Protein AF-A0A841YVB5-F1 (afdb_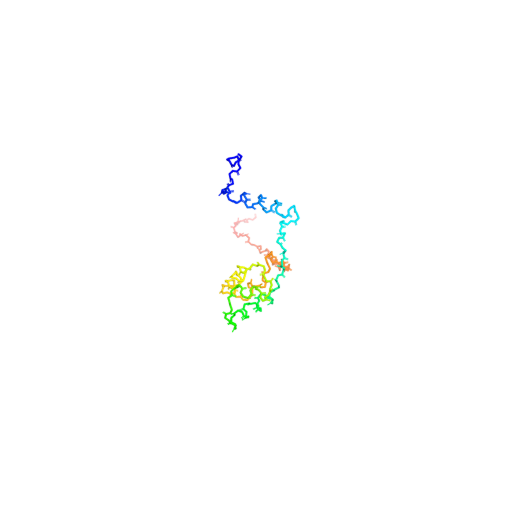monomer)

Structure (mmCIF, N/CA/C/O backbone):
data_AF-A0A841YVB5-F1
#
_entry.id   AF-A0A841YVB5-F1
#
loop_
_atom_site.group_PDB
_atom_site.id
_atom_site.type_symbol
_atom_site.label_atom_id
_atom_site.label_alt_id
_atom_site.label_comp_id
_atom_site.label_asym_id
_atom_site.label_entity_id
_atom_site.label_seq_id
_atom_site.pdbx_PDB_ins_code
_atom_site.Cartn_x
_atom_site.Cartn_y
_atom_site.Cartn_z
_atom_site.occupancy
_atom_site.B_iso_or_equiv
_atom_site.auth_seq_id
_atom_site.auth_comp_id
_atom_site.auth_asym_id
_atom_site.auth_atom_id
_atom_site.pdbx_PDB_model_num
ATOM 1 N N . MET A 1 1 ? 7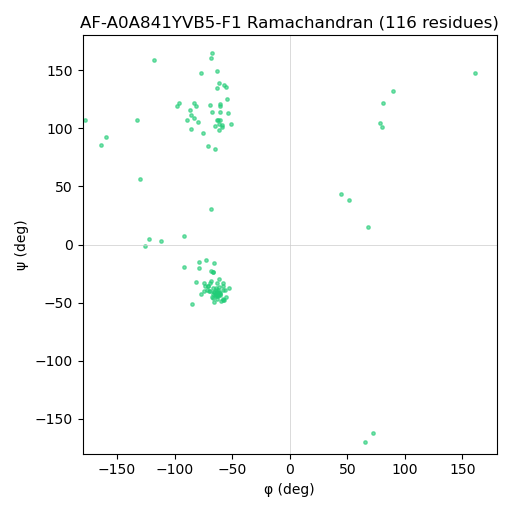.239 17.791 30.317 1.00 51.06 1 MET A N 1
ATOM 2 C CA . MET A 1 1 ? 7.956 16.753 29.534 1.00 51.06 1 MET A CA 1
ATOM 3 C C 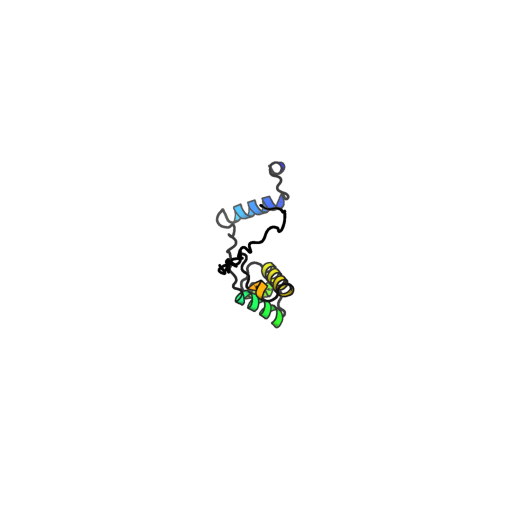. MET A 1 1 ? 7.972 16.993 28.015 1.00 51.06 1 MET A C 1
ATOM 5 O O . MET A 1 1 ? 8.938 16.588 27.386 1.00 51.06 1 MET A O 1
ATOM 9 N N . ALA A 1 2 ? 6.991 17.679 27.409 1.00 49.03 2 ALA A N 1
ATOM 10 C CA . ALA A 1 2 ? 6.902 17.830 25.945 1.00 49.03 2 ALA A CA 1
ATOM 11 C C . ALA A 1 2 ? 7.984 18.723 25.281 1.00 49.03 2 ALA A C 1
ATOM 13 O O . ALA A 1 2 ? 8.435 18.403 24.186 1.00 49.03 2 ALA A O 1
ATOM 14 N N . ASN A 1 3 ? 8.477 19.775 25.949 1.00 55.69 3 ASN A N 1
ATOM 15 C CA . ASN A 1 3 ? 9.494 20.680 25.374 1.00 55.69 3 ASN A CA 1
ATOM 16 C C . ASN A 1 3 ? 10.905 20.076 25.274 1.00 55.69 3 ASN A C 1
ATOM 18 O O . ASN A 1 3 ? 11.756 20.629 24.589 1.00 55.69 3 ASN A O 1
ATOM 22 N N . LYS A 1 4 ? 11.167 18.941 25.934 1.00 63.88 4 LYS A N 1
ATOM 23 C CA . LYS A 1 4 ? 12.497 18.315 25.948 1.00 63.88 4 LYS A CA 1
ATOM 24 C C . LYS A 1 4 ? 12.804 17.524 24.667 1.00 63.88 4 LYS A C 1
ATOM 26 O O . LYS A 1 4 ? 13.968 17.286 24.379 1.00 63.88 4 LYS A O 1
ATOM 31 N N . TYR A 1 5 ? 11.779 17.126 23.905 1.00 65.12 5 TYR A N 1
ATOM 32 C CA . TYR A 1 5 ? 11.920 16.156 22.808 1.00 65.12 5 TYR A CA 1
ATOM 33 C C . TYR A 1 5 ? 11.475 16.661 21.427 1.00 65.12 5 TYR A C 1
ATOM 35 O O . TYR A 1 5 ? 11.477 15.873 20.489 1.00 65.12 5 TYR A O 1
ATOM 43 N N . ASN A 1 6 ? 11.099 17.940 21.283 1.00 62.84 6 ASN A N 1
ATOM 44 C CA . ASN A 1 6 ? 10.670 18.542 20.005 1.00 62.84 6 ASN A CA 1
ATOM 45 C C . ASN A 1 6 ? 9.687 17.648 19.207 1.00 62.84 6 ASN A C 1
ATOM 47 O O . ASN A 1 6 ? 9.822 17.431 18.004 1.00 62.84 6 ASN A O 1
ATOM 51 N N . ILE A 1 7 ? 8.708 17.061 19.904 1.00 63.31 7 ILE A N 1
ATOM 52 C CA . ILE A 1 7 ? 7.671 16.233 19.281 1.00 63.31 7 ILE A CA 1
ATOM 53 C C . ILE A 1 7 ? 6.526 17.171 18.900 1.00 63.31 7 ILE A C 1
ATOM 55 O O . ILE A 1 7 ? 5.803 17.657 19.770 1.00 63.31 7 ILE A O 1
ATOM 59 N N . GLY A 1 8 ? 6.376 17.430 17.599 1.00 61.66 8 GLY A N 1
ATOM 60 C CA . GLY A 1 8 ? 5.484 18.440 17.008 1.00 61.66 8 GLY A CA 1
ATOM 61 C C . GLY A 1 8 ? 3.974 18.195 17.130 1.00 61.66 8 GLY A C 1
ATOM 62 O O . GLY A 1 8 ? 3.214 18.604 16.259 1.00 61.66 8 GLY A O 1
ATOM 63 N N . GLY A 1 9 ? 3.500 17.530 18.182 1.00 72.44 9 GLY A N 1
ATOM 64 C CA . GLY A 1 9 ? 2.068 17.383 18.406 1.00 72.44 9 GLY A CA 1
ATOM 65 C C . GLY A 1 9 ? 1.738 16.637 19.686 1.00 72.44 9 GLY A C 1
ATOM 66 O O . GLY A 1 9 ? 1.829 15.412 19.742 1.00 72.44 9 GLY A O 1
ATOM 67 N N . GLN A 1 10 ? 1.253 17.365 20.691 1.00 73.62 10 GLN A N 1
ATOM 68 C CA . GLN A 1 10 ? 0.749 16.791 21.945 1.00 73.62 10 GLN A CA 1
ATOM 69 C C . GLN A 1 10 ? -0.310 15.696 21.699 1.00 73.62 10 GLN A C 1
ATOM 71 O O . GLN A 1 10 ? -0.294 14.656 22.353 1.00 73.62 10 GLN A O 1
ATOM 76 N N . ARG A 1 11 ? -1.165 15.882 20.680 1.00 77.62 11 ARG A N 1
ATOM 77 C CA . ARG A 1 11 ? -2.170 14.893 20.249 1.00 77.62 11 ARG A CA 1
ATOM 78 C C . ARG A 1 11 ? -1.567 13.590 19.729 1.00 77.62 11 ARG A C 1
ATOM 80 O O . ARG A 1 11 ? -2.178 12.539 19.886 1.00 77.62 11 ARG A O 1
ATOM 87 N N . GLN A 1 12 ? -0.401 13.644 19.088 1.00 75.31 12 GLN A N 1
ATOM 88 C CA . GLN A 1 12 ? 0.257 12.446 18.565 1.00 75.31 12 GLN A CA 1
ATOM 89 C C . GLN A 1 12 ? 0.775 11.576 19.711 1.00 75.31 12 GLN A C 1
ATOM 91 O O . GLN A 1 12 ? 0.623 10.358 19.676 1.00 75.31 12 GLN A O 1
ATOM 96 N N . VAL A 1 13 ? 1.324 12.222 20.742 1.00 79.62 13 VAL A N 1
ATOM 97 C CA . VAL A 1 13 ? 1.791 11.554 21.960 1.00 79.62 13 VAL A CA 1
ATOM 98 C C . VAL A 1 13 ? 0.617 10.952 22.726 1.00 79.62 13 VAL A C 1
ATOM 100 O O . VAL A 1 13 ? 0.685 9.785 23.091 1.00 79.62 13 VAL A O 1
ATOM 103 N N . GLN A 1 14 ? -0.481 11.696 22.903 1.00 82.06 14 GLN A N 1
ATOM 104 C CA . GLN A 1 14 ? -1.694 11.171 23.545 1.00 82.06 14 GLN A CA 1
ATOM 105 C C . GLN A 1 14 ? -2.238 9.942 22.814 1.00 82.06 14 GLN A C 1
ATOM 107 O O . GLN A 1 14 ? -2.415 8.906 23.439 1.00 82.06 14 GLN A O 1
ATOM 112 N N . LYS A 1 15 ? -2.361 9.989 21.479 1.00 81.06 15 LYS A N 1
ATOM 113 C CA . LYS A 1 15 ? -2.783 8.820 20.690 1.00 81.06 15 LYS A CA 1
ATOM 114 C C . LYS A 1 15 ? -1.901 7.591 20.914 1.00 81.06 15 LYS A C 1
ATOM 116 O O . LYS A 1 15 ? -2.423 6.483 20.943 1.00 81.06 15 LYS A O 1
ATOM 121 N N . TRP A 1 16 ? -0.584 7.760 21.040 1.00 80.25 16 TRP A N 1
ATOM 122 C CA . TRP A 1 16 ? 0.318 6.639 21.325 1.00 80.25 16 TRP A CA 1
ATOM 123 C C . TRP A 1 16 ? 0.136 6.089 22.738 1.00 80.25 16 TRP A C 1
ATOM 125 O O . TRP A 1 16 ? 0.158 4.874 22.909 1.00 80.25 16 TRP A O 1
ATOM 135 N N . VAL A 1 17 ? -0.070 6.963 23.726 1.00 83.19 17 VAL A N 1
ATOM 136 C CA . VAL A 1 17 ? -0.355 6.563 25.111 1.00 83.19 17 VAL A CA 1
ATOM 137 C C . VAL A 1 17 ? -1.677 5.801 25.187 1.00 83.19 17 VAL A C 1
ATOM 139 O O . VAL A 1 17 ? -1.709 4.707 25.741 1.00 83.19 17 VAL A O 1
ATOM 142 N N . ASP A 1 18 ? -2.733 6.314 24.559 1.00 82.88 18 ASP A N 1
ATOM 143 C CA . ASP A 1 18 ? -4.057 5.683 24.551 1.00 82.88 18 ASP A CA 1
ATOM 144 C C . ASP A 1 18 ? -4.023 4.316 23.857 1.00 82.88 18 ASP A C 1
ATOM 146 O O . ASP A 1 18 ? -4.576 3.339 24.357 1.00 82.88 18 ASP A O 1
ATOM 150 N N . GLN A 1 19 ? -3.318 4.214 22.725 1.00 75.75 19 GLN A N 1
ATOM 151 C CA . GLN A 1 19 ? -3.118 2.942 22.023 1.00 75.75 19 GLN A CA 1
ATOM 152 C C . GLN A 1 19 ? -2.341 1.932 22.869 1.00 75.75 19 GLN A C 1
ATOM 154 O O . GLN A 1 19 ? -2.682 0.751 22.885 1.00 75.75 19 GLN A O 1
ATOM 159 N N . TYR A 1 20 ? -1.312 2.389 23.581 1.00 80.81 20 TYR A N 1
ATOM 160 C CA . TYR A 1 20 ? -0.519 1.533 24.453 1.00 80.81 20 TYR A CA 1
ATOM 161 C C . TYR A 1 20 ? -1.334 1.022 25.647 1.00 80.81 20 TYR A C 1
ATOM 163 O O . TYR A 1 20 ? -1.273 -0.162 25.965 1.00 80.81 20 TYR A O 1
ATOM 171 N N . LEU A 1 21 ? -2.138 1.886 26.273 1.00 82.25 21 LEU A N 1
ATOM 172 C CA . LEU A 1 21 ? -3.021 1.506 27.377 1.00 82.25 21 LEU A CA 1
ATOM 173 C C . LEU A 1 21 ? -4.123 0.536 26.931 1.00 82.25 21 LEU A C 1
ATOM 175 O O . LEU A 1 21 ? -4.417 -0.419 27.641 1.00 82.25 21 LEU A O 1
ATOM 179 N N . ALA A 1 22 ? -4.715 0.757 25.755 1.00 78.19 22 ALA A N 1
ATOM 180 C CA . ALA A 1 22 ? -5.825 -0.055 25.262 1.00 78.19 22 ALA A CA 1
ATOM 181 C C . ALA A 1 22 ? -5.400 -1.443 24.755 1.00 78.19 22 ALA A C 1
ATOM 183 O O . ALA A 1 22 ? -6.175 -2.393 24.851 1.00 78.19 22 ALA A O 1
ATOM 184 N N . PHE A 1 23 ? -4.200 -1.572 24.180 1.00 73.56 23 PHE A N 1
ATOM 185 C CA . PHE A 1 23 ? -3.798 -2.792 23.470 1.00 73.56 23 PHE A CA 1
ATOM 186 C C . PHE A 1 23 ? -2.487 -3.425 23.956 1.00 73.56 23 PHE A C 1
ATOM 188 O O . PHE A 1 23 ? -2.091 -4.469 23.432 1.00 73.56 23 PHE A O 1
ATOM 195 N N . GLY A 1 24 ? -1.817 -2.820 24.941 1.00 73.69 24 GLY A N 1
ATOM 196 C CA . GLY A 1 24 ? -0.528 -3.275 25.457 1.00 73.69 24 GLY A CA 1
ATOM 197 C C . GLY A 1 24 ? 0.611 -3.188 24.432 1.00 73.69 24 GLY A C 1
ATOM 198 O O . GLY A 1 24 ? 0.478 -2.635 23.338 1.00 73.69 24 GLY A O 1
ATOM 199 N N . GLN A 1 25 ? 1.762 -3.776 24.771 1.00 64.44 25 GLN A N 1
ATOM 200 C CA . GLN A 1 25 ? 2.945 -3.819 23.896 1.00 64.44 25 GLN A CA 1
ATOM 201 C C . GLN A 1 25 ? 2.718 -4.658 22.619 1.00 64.44 25 GLN A C 1
ATOM 203 O O . GLN A 1 25 ? 3.467 -4.542 21.647 1.00 64.44 25 GLN A O 1
ATOM 208 N N . GLU A 1 26 ? 1.673 -5.487 22.600 1.00 59.16 26 GLU A N 1
ATOM 209 C CA . GLU A 1 26 ? 1.437 -6.494 21.564 1.00 59.16 26 GLU A CA 1
ATOM 210 C C . GLU A 1 26 ? 0.850 -5.946 20.256 1.00 59.16 26 GLU A C 1
ATOM 212 O O . GLU A 1 26 ? 0.903 -6.631 19.232 1.00 59.16 26 GLU A O 1
ATOM 217 N N . LYS A 1 27 ? 0.320 -4.713 20.230 1.00 53.81 27 LYS A N 1
ATOM 218 C CA . LYS A 1 27 ? -0.363 -4.183 19.034 1.00 53.81 27 LYS A CA 1
ATOM 219 C C . LYS A 1 27 ? 0.098 -2.798 18.601 1.00 53.81 27 LYS A C 1
ATOM 221 O O . LYS A 1 27 ? -0.708 -1.917 18.325 1.00 53.81 27 LYS A O 1
ATOM 226 N N . PHE A 1 28 ? 1.394 -2.654 18.353 1.00 59.09 28 PHE A N 1
ATOM 227 C CA . PHE A 1 28 ? 1.773 -1.885 17.168 1.00 59.09 28 PHE A CA 1
ATOM 228 C C . PHE A 1 28 ? 1.697 -2.848 15.987 1.00 59.09 28 PHE A C 1
ATOM 230 O O . PHE A 1 28 ? 2.531 -3.756 15.922 1.00 59.09 28 PHE A O 1
ATOM 237 N N . PRO A 1 29 ? 0.716 -2.726 15.070 1.00 56.94 29 PRO A N 1
ATOM 238 C CA . PRO A 1 29 ? 0.685 -3.578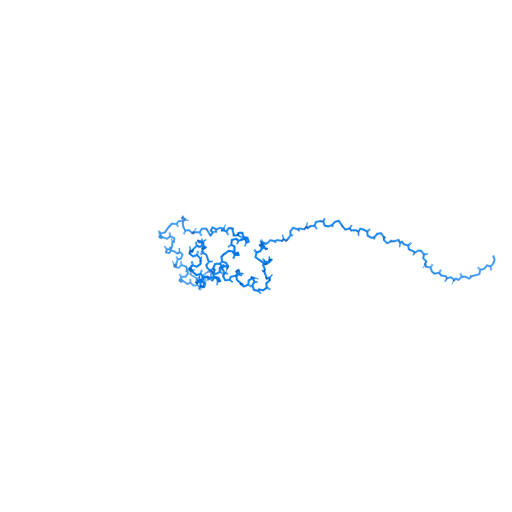 13.896 1.00 56.94 29 PRO A CA 1
ATOM 239 C C . PRO A 1 29 ? 1.991 -3.347 13.141 1.00 56.94 29 PRO A C 1
ATOM 241 O O . PRO A 1 29 ? 2.181 -2.322 12.483 1.00 56.94 29 PRO A O 1
ATOM 244 N N . LYS A 1 30 ? 2.930 -4.295 13.264 1.00 62.59 30 LYS A N 1
ATOM 245 C CA . LYS A 1 30 ? 4.105 -4.352 12.401 1.00 62.59 30 LYS A CA 1
ATOM 246 C C . LYS A 1 30 ? 3.522 -4.346 11.001 1.00 62.59 30 LYS A C 1
ATOM 248 O O . LYS A 1 30 ? 2.788 -5.275 10.666 1.00 62.59 30 LYS A O 1
ATOM 253 N N . LYS A 1 31 ? 3.760 -3.278 10.230 1.00 62.41 31 LYS A N 1
ATOM 254 C CA . LYS A 1 31 ? 3.275 -3.180 8.849 1.00 62.41 31 LYS A CA 1
ATOM 255 C C . LYS A 1 31 ? 3.707 -4.465 8.153 1.00 62.41 31 LYS A C 1
ATOM 257 O O . LYS A 1 31 ? 4.900 -4.644 7.896 1.00 62.41 31 LYS A O 1
ATOM 262 N N . LYS A 1 32 ? 2.769 -5.395 7.938 1.00 64.12 32 LYS A N 1
ATOM 263 C CA . LYS A 1 32 ? 3.070 -6.646 7.251 1.00 64.12 32 LYS A CA 1
ATOM 264 C C . LYS A 1 32 ? 3.543 -6.219 5.873 1.00 64.12 32 LYS A C 1
ATOM 266 O O . LYS A 1 32 ? 2.839 -5.494 5.172 1.00 64.12 32 LYS A O 1
ATOM 271 N N . LYS A 1 33 ? 4.782 -6.569 5.528 1.00 62.62 33 LYS A N 1
ATOM 272 C CA . LYS A 1 33 ? 5.329 -6.283 4.205 1.00 62.62 33 LYS A CA 1
ATOM 273 C C . LYS A 1 33 ? 4.605 -7.202 3.225 1.00 62.62 33 LYS A C 1
ATOM 275 O O . LYS A 1 33 ? 5.073 -8.299 2.952 1.00 62.62 33 LYS A O 1
ATOM 280 N N . CYS A 1 34 ? 3.437 -6.779 2.753 1.00 71.31 34 CYS A N 1
ATOM 281 C CA . CYS A 1 34 ? 2.750 -7.454 1.666 1.00 71.31 34 CYS A CA 1
ATOM 282 C C . CYS A 1 34 ? 3.599 -7.261 0.406 1.00 71.31 34 CYS A C 1
ATOM 284 O O . CYS A 1 34 ? 3.821 -6.133 -0.044 1.00 71.31 34 CYS A O 1
ATOM 286 N N . ILE A 1 35 ? 4.143 -8.360 -0.111 1.00 77.56 35 ILE A N 1
ATOM 287 C CA . ILE A 1 35 ? 4.893 -8.362 -1.362 1.00 77.56 35 ILE A CA 1
ATOM 288 C C . ILE A 1 35 ? 3.871 -8.527 -2.480 1.00 77.56 35 ILE A C 1
ATOM 290 O O . ILE A 1 35 ? 3.257 -9.579 -2.613 1.00 77.56 35 ILE A O 1
ATOM 294 N N . TYR A 1 36 ? 3.689 -7.477 -3.276 1.00 83.69 36 TYR A N 1
ATOM 295 C CA . TYR A 1 36 ? 2.810 -7.507 -4.441 1.00 83.69 36 TYR A CA 1
ATOM 296 C C . TYR A 1 36 ? 3.634 -7.800 -5.694 1.00 83.69 36 TYR A C 1
ATOM 298 O O . TYR A 1 36 ? 4.564 -7.047 -6.021 1.00 83.69 36 TYR A O 1
ATOM 306 N N . THR A 1 37 ? 3.285 -8.874 -6.400 1.00 85.81 37 THR A N 1
ATOM 307 C CA . THR A 1 37 ? 3.877 -9.215 -7.700 1.00 85.81 37 THR A CA 1
ATOM 308 C C . THR A 1 37 ? 3.449 -8.204 -8.764 1.00 85.81 37 THR A C 1
ATOM 310 O O . THR A 1 37 ? 2.480 -7.463 -8.591 1.00 85.81 37 THR A O 1
ATOM 313 N N . ALA A 1 38 ? 4.187 -8.129 -9.872 1.00 83.81 38 ALA A N 1
ATOM 314 C CA . ALA A 1 38 ? 3.852 -7.219 -10.967 1.00 83.81 38 ALA A CA 1
ATOM 315 C C . ALA A 1 38 ? 2.465 -7.511 -11.559 1.00 83.81 38 ALA A C 1
ATOM 317 O O . ALA A 1 38 ? 1.691 -6.582 -11.775 1.00 83.81 38 ALA A O 1
ATOM 318 N N . GLN A 1 39 ? 2.145 -8.798 -11.726 1.00 85.88 39 GLN A N 1
ATOM 319 C CA . GLN A 1 39 ? 0.858 -9.259 -12.237 1.00 85.88 39 GLN A CA 1
ATOM 320 C C . GLN A 1 39 ? -0.296 -8.797 -11.344 1.00 85.88 39 GLN A C 1
ATOM 322 O O . GLN A 1 39 ? -1.218 -8.150 -11.818 1.00 85.88 39 GLN A O 1
ATOM 327 N N . MET A 1 40 ? -0.176 -8.996 -10.029 1.00 88.00 40 MET A N 1
ATOM 328 C CA . MET A 1 40 ? -1.217 -8.608 -9.077 1.00 88.00 40 MET A CA 1
ATOM 329 C C . MET A 1 40 ? -1.478 -7.093 -9.094 1.00 88.00 40 MET A C 1
ATOM 331 O O . MET A 1 40 ? -2.619 -6.655 -9.006 1.00 88.00 40 MET A O 1
ATOM 335 N N . LYS A 1 41 ? -0.436 -6.268 -9.271 1.00 89.88 41 LYS A N 1
ATOM 336 C CA . LYS A 1 41 ? -0.601 -4.812 -9.432 1.00 89.88 41 LYS A CA 1
ATOM 337 C C . LYS A 1 41 ? -1.319 -4.451 -10.735 1.00 89.88 41 LYS A C 1
ATOM 339 O O . LYS A 1 41 ? -2.087 -3.491 -10.746 1.00 89.88 41 LYS A O 1
ATOM 344 N N . LEU A 1 42 ? -1.043 -5.173 -11.823 1.00 90.31 42 LEU A N 1
ATOM 345 C CA . LEU A 1 42 ? -1.709 -4.966 -13.109 1.00 90.31 42 LEU A CA 1
ATOM 346 C C . LEU A 1 42 ? -3.181 -5.357 -13.030 1.00 90.31 42 LEU A C 1
ATOM 348 O O . LEU A 1 42 ? -4.021 -4.566 -13.447 1.00 90.31 42 LEU A O 1
ATOM 352 N N . ASP A 1 43 ? -3.490 -6.499 -12.420 1.00 91.38 43 ASP A N 1
ATOM 353 C CA . ASP A 1 43 ? -4.863 -6.975 -12.248 1.00 91.38 43 ASP A CA 1
ATOM 354 C C . ASP A 1 43 ? -5.690 -5.982 -11.419 1.00 91.38 43 ASP A C 1
ATOM 356 O O . ASP A 1 43 ? -6.801 -5.624 -11.806 1.00 91.38 43 ASP A O 1
ATOM 360 N N . VAL A 1 44 ? -5.111 -5.437 -10.341 1.00 92.25 44 VAL A N 1
ATOM 361 C CA . VAL A 1 44 ? -5.726 -4.378 -9.520 1.00 92.25 44 VAL A CA 1
ATOM 362 C C . VAL A 1 44 ? -6.056 -3.134 -10.354 1.00 92.25 44 VAL A C 1
ATOM 364 O O . VAL A 1 44 ? -7.157 -2.589 -10.263 1.00 92.25 44 VAL A O 1
ATOM 367 N N . LEU A 1 45 ? -5.114 -2.665 -11.180 1.00 91.38 45 LEU A N 1
ATOM 368 C CA . LEU A 1 45 ? -5.322 -1.480 -12.019 1.00 91.38 45 LEU A CA 1
ATOM 369 C C . LEU A 1 45 ? -6.311 -1.742 -13.160 1.00 91.38 45 LEU A C 1
ATOM 371 O O . LEU A 1 45 ? -7.084 -0.847 -13.508 1.00 91.38 45 LEU A O 1
ATOM 375 N N . HIS A 1 46 ? -6.301 -2.949 -13.724 1.00 92.19 46 HIS A N 1
ATOM 376 C CA . HIS A 1 46 ? -7.239 -3.369 -14.755 1.00 92.19 46 HIS A CA 1
ATOM 377 C C . HIS A 1 46 ? -8.660 -3.429 -14.195 1.00 92.19 46 HIS A C 1
ATOM 379 O O . HIS A 1 46 ? -9.546 -2.783 -14.745 1.00 92.19 46 HIS A O 1
ATOM 385 N N . PHE A 1 47 ? -8.852 -4.090 -13.050 1.00 93.50 47 PHE A N 1
ATOM 386 C CA . PHE A 1 47 ? -10.134 -4.161 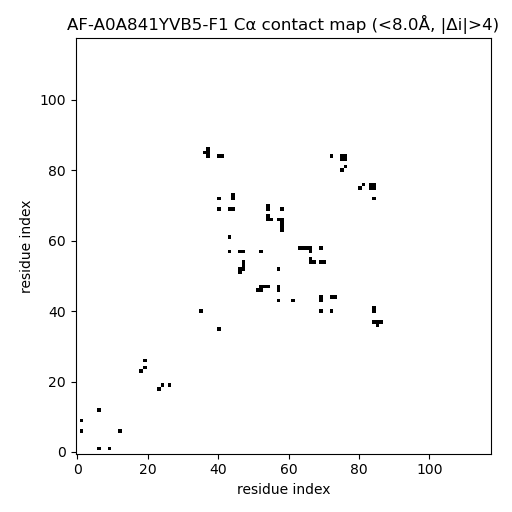-12.348 1.00 93.50 47 PHE A CA 1
ATOM 387 C C . PHE A 1 47 ? -10.710 -2.775 -12.049 1.00 93.50 47 PHE A C 1
ATOM 389 O O . PHE A 1 47 ? -11.890 -2.515 -12.283 1.00 93.50 47 PHE A O 1
ATOM 396 N N . MET A 1 48 ? -9.872 -1.857 -11.563 1.00 91.81 48 MET A N 1
ATOM 397 C CA . MET A 1 48 ? -10.296 -0.488 -11.278 1.00 91.81 48 MET A CA 1
ATOM 398 C C . MET A 1 48 ? -10.728 0.245 -12.558 1.00 91.81 48 MET A C 1
ATOM 400 O O . MET A 1 48 ? -11.689 1.009 -12.538 1.00 91.81 48 MET A O 1
ATOM 404 N N . LYS A 1 49 ? -10.046 0.002 -13.687 1.00 90.06 49 LYS A N 1
ATOM 405 C CA . LYS A 1 49 ? -10.386 0.602 -14.984 1.00 90.06 49 LYS A CA 1
ATOM 406 C C . LYS A 1 49 ? -11.671 0.019 -15.581 1.00 90.06 49 LYS A C 1
ATOM 408 O O . LYS A 1 49 ? -12.440 0.776 -16.159 1.00 90.06 49 LYS A O 1
ATOM 413 N N . THR A 1 50 ? -11.896 -1.289 -15.460 1.00 93.75 50 THR A N 1
ATOM 414 C CA . THR A 1 50 ? -13.086 -1.958 -16.013 1.00 93.75 50 THR A CA 1
ATOM 415 C C . THR A 1 50 ? -14.338 -1.676 -15.199 1.00 93.75 50 THR A C 1
ATOM 417 O O . THR A 1 50 ? -15.403 -1.472 -15.766 1.00 93.75 50 THR A O 1
ATOM 420 N N . THR A 1 51 ? -14.207 -1.659 -13.873 1.00 91.44 51 THR A N 1
ATOM 421 C CA . THR A 1 51 ? -15.345 -1.545 -12.948 1.00 91.44 51 THR A CA 1
ATOM 422 C C . THR A 1 51 ? -15.640 -0.088 -12.587 1.00 91.44 51 THR A C 1
ATOM 424 O O . THR A 1 51 ? -16.722 0.222 -12.107 1.00 91.44 51 THR A O 1
ATOM 427 N N . GLY A 1 52 ? -14.676 0.820 -12.779 1.00 90.38 52 GLY A N 1
ATOM 428 C CA . GLY A 1 52 ? -14.783 2.208 -12.317 1.00 90.38 52 GLY A CA 1
ATOM 429 C C . GLY A 1 52 ? -14.767 2.346 -10.789 1.00 90.38 52 GLY A C 1
ATOM 430 O O . GLY A 1 52 ? -15.125 3.400 -10.270 1.00 90.38 52 GLY A O 1
ATOM 431 N N . ALA A 1 53 ? -14.362 1.292 -10.072 1.00 89.19 53 ALA A N 1
ATOM 432 C CA . ALA A 1 53 ? -14.369 1.237 -8.615 1.00 89.19 53 ALA A CA 1
ATOM 433 C C . ALA A 1 53 ? -13.422 2.278 -8.000 1.00 89.19 53 ALA A C 1
ATOM 435 O O . ALA A 1 53 ? -12.366 2.602 -8.556 1.00 89.19 53 ALA A O 1
ATOM 436 N N . SER A 1 54 ? -13.760 2.775 -6.810 1.00 90.12 54 SER A N 1
ATOM 437 C CA . SER A 1 54 ? -12.872 3.673 -6.075 1.00 90.12 54 SER A CA 1
ATOM 438 C C . SER A 1 54 ? -11.604 2.952 -5.594 1.00 90.12 54 SER A C 1
ATOM 440 O O . SER A 1 54 ? -11.516 1.720 -5.540 1.00 90.12 54 SER A O 1
ATOM 442 N N . LEU A 1 55 ? -10.595 3.733 -5.192 1.00 87.62 55 LEU A N 1
ATOM 443 C CA . LEU A 1 55 ? -9.353 3.203 -4.616 1.00 87.62 55 LEU A CA 1
ATOM 444 C C . LEU A 1 55 ? -9.616 2.354 -3.369 1.00 87.62 55 LEU A C 1
ATOM 446 O O . LEU A 1 55 ? -8.919 1.372 -3.136 1.00 87.62 55 LEU A O 1
ATOM 450 N N . GLN A 1 56 ? -10.607 2.745 -2.568 1.00 87.31 56 GLN A N 1
ATOM 451 C CA . GLN A 1 56 ? -10.937 2.072 -1.319 1.00 87.31 56 GLN A CA 1
ATOM 452 C C . GLN A 1 56 ? -11.715 0.778 -1.573 1.00 87.31 56 GLN A C 1
ATOM 454 O O . GLN A 1 56 ? -11.383 -0.247 -0.989 1.00 87.31 56 GLN A O 1
ATOM 459 N N . GLU A 1 57 ? -12.679 0.786 -2.495 1.00 88.25 57 GLU A N 1
ATOM 460 C CA . GLU A 1 57 ? -13.394 -0.433 -2.900 1.00 88.25 57 GLU A CA 1
ATOM 461 C C . GLU A 1 57 ? -12.448 -1.456 -3.527 1.00 88.25 57 GLU A C 1
ATOM 463 O O . GLU A 1 57 ? -12.471 -2.634 -3.171 1.00 88.25 57 GLU A O 1
ATOM 468 N N . THR A 1 58 ? -11.545 -0.993 -4.393 1.00 92.56 58 THR A N 1
ATOM 469 C CA . THR A 1 58 ? -10.507 -1.841 -4.986 1.00 92.56 58 THR A CA 1
ATOM 470 C C . THR A 1 58 ? -9.568 -2.389 -3.907 1.00 92.56 58 THR A C 1
ATOM 472 O O . THR A 1 58 ? -9.252 -3.577 -3.902 1.00 92.56 58 THR A O 1
ATOM 475 N N . ALA A 1 59 ? -9.142 -1.556 -2.952 1.00 89.88 59 ALA A N 1
ATOM 476 C CA . ALA A 1 59 ? -8.298 -2.005 -1.848 1.00 89.88 59 ALA A CA 1
ATOM 477 C C . ALA A 1 59 ? -8.991 -3.074 -0.992 1.00 89.88 59 ALA A C 1
ATOM 479 O O . ALA A 1 59 ? -8.359 -4.069 -0.646 1.00 89.88 59 ALA A O 1
ATOM 480 N N . ASN A 1 60 ? -10.285 -2.915 -0.715 1.00 89.00 60 ASN A N 1
ATOM 481 C CA . ASN A 1 60 ? -11.069 -3.896 0.029 1.00 89.00 60 ASN A CA 1
ATOM 482 C C . ASN A 1 60 ? -11.174 -5.226 -0.729 1.00 89.00 60 ASN A C 1
ATOM 484 O O . ASN A 1 60 ? -10.973 -6.281 -0.131 1.00 89.00 60 ASN A O 1
ATOM 488 N N . HIS A 1 61 ? -11.423 -5.179 -2.041 1.00 88.75 61 HIS A N 1
ATOM 489 C CA . HIS A 1 61 ? -11.546 -6.374 -2.879 1.00 88.75 61 HIS A CA 1
ATOM 490 C C . HIS A 1 61 ? -10.249 -7.197 -2.920 1.00 88.75 61 HIS A C 1
ATOM 492 O O . HIS A 1 61 ? -10.271 -8.411 -2.746 1.00 88.75 61 HIS A O 1
ATOM 498 N N . PHE A 1 62 ? -9.103 -6.528 -3.078 1.00 87.12 62 PHE A N 1
ATOM 499 C CA . PHE A 1 62 ? -7.785 -7.173 -3.140 1.00 87.12 62 PHE A CA 1
ATOM 500 C C . PHE A 1 62 ? -7.084 -7.297 -1.775 1.00 87.12 62 PHE A C 1
ATOM 502 O O . PHE A 1 62 ? -5.911 -7.670 -1.721 1.00 87.12 62 PHE A O 1
ATOM 509 N N . GLN A 1 63 ? -7.777 -6.967 -0.677 1.00 87.00 63 GLN A N 1
ATOM 510 C CA . GLN A 1 63 ? -7.249 -6.967 0.696 1.00 87.00 63 GLN A CA 1
ATOM 511 C C . GLN A 1 63 ? -5.935 -6.173 0.853 1.00 87.00 63 GLN A C 1
ATOM 513 O O . GLN A 1 63 ? -5.017 -6.550 1.586 1.00 87.00 63 GLN A O 1
ATOM 518 N N . ILE A 1 64 ? -5.837 -5.046 0.150 1.00 87.00 64 ILE A N 1
ATOM 519 C CA . ILE A 1 64 ? -4.684 -4.149 0.185 1.00 87.00 64 ILE A CA 1
ATOM 520 C C . ILE A 1 64 ? -4.824 -3.221 1.390 1.00 87.00 64 ILE A C 1
ATOM 522 O O . ILE A 1 64 ? -5.769 -2.447 1.496 1.00 87.00 64 ILE A O 1
ATOM 526 N N . LEU A 1 65 ? -3.832 -3.258 2.280 1.00 81.81 65 LEU A N 1
ATOM 527 C CA . LEU A 1 65 ? -3.839 -2.483 3.529 1.00 81.81 65 LEU A CA 1
ATOM 528 C C . LEU A 1 65 ? -3.768 -0.961 3.325 1.00 81.81 65 LEU A C 1
ATOM 530 O O . LEU A 1 65 ? -4.134 -0.208 4.221 1.00 81.81 65 LEU A O 1
ATOM 534 N N . ASP A 1 66 ? -3.247 -0.505 2.186 1.00 83.25 66 ASP A N 1
ATOM 535 C CA . ASP A 1 66 ? -3.040 0.912 1.894 1.00 83.25 66 ASP A CA 1
ATOM 536 C C . ASP A 1 66 ? -3.556 1.263 0.492 1.00 83.25 66 ASP A C 1
ATOM 538 O O . ASP A 1 66 ? -2.939 0.925 -0.521 1.00 83.25 66 ASP A O 1
ATOM 542 N N . CYS A 1 67 ? -4.677 1.980 0.423 1.00 85.19 67 CYS A N 1
ATOM 543 C CA . CYS A 1 67 ? -5.256 2.437 -0.840 1.00 85.19 67 CYS A CA 1
ATOM 544 C C . CYS A 1 67 ? -4.375 3.483 -1.555 1.00 85.19 67 CYS A C 1
ATOM 546 O O . CYS A 1 67 ? -4.416 3.586 -2.785 1.00 85.19 67 CYS A O 1
ATOM 548 N N . ALA A 1 68 ? -3.503 4.208 -0.838 1.00 86.56 68 ALA A N 1
ATOM 549 C CA . ALA A 1 68 ? -2.550 5.141 -1.445 1.00 86.56 68 ALA A CA 1
ATOM 550 C C . ALA A 1 68 ? -1.466 4.412 -2.262 1.00 86.56 68 ALA A C 1
ATOM 552 O O . ALA A 1 68 ? -0.883 4.978 -3.199 1.00 86.56 68 ALA A O 1
ATOM 553 N N . LEU A 1 69 ? -1.226 3.130 -1.966 1.00 86.88 69 LEU A N 1
ATOM 554 C CA . LEU A 1 69 ? -0.321 2.286 -2.739 1.00 86.88 69 LEU A CA 1
ATOM 555 C C . LEU A 1 69 ? -0.833 2.080 -4.173 1.00 86.88 69 LEU A C 1
ATOM 557 O O . LEU A 1 69 ? -0.047 2.163 -5.120 1.00 86.88 69 LEU A O 1
ATOM 561 N N . ILE A 1 70 ? -2.149 1.922 -4.342 1.00 89.75 70 ILE A N 1
ATOM 562 C CA . ILE A 1 70 ? -2.810 1.769 -5.648 1.00 89.75 70 ILE A CA 1
ATOM 563 C C . ILE A 1 70 ? -2.635 3.044 -6.484 1.00 89.75 70 ILE A C 1
ATOM 565 O O . ILE A 1 70 ? -2.240 2.982 -7.650 1.00 89.75 70 ILE A O 1
ATOM 569 N N . SER A 1 71 ? -2.818 4.217 -5.871 1.00 89.00 71 SER A N 1
ATOM 570 C CA . SER A 1 71 ? -2.554 5.512 -6.517 1.00 89.00 71 SER A CA 1
ATOM 571 C C . SER A 1 71 ? -1.111 5.640 -7.000 1.00 89.00 71 SER A C 1
ATOM 573 O O . SER A 1 71 ? -0.851 6.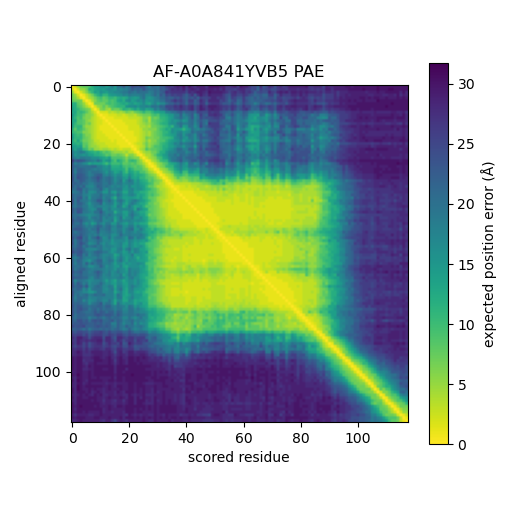166 -8.084 1.00 89.00 71 SER A O 1
ATOM 575 N N . THR A 1 72 ? -0.157 5.134 -6.216 1.00 88.81 72 THR A N 1
ATOM 576 C CA . THR A 1 72 ? 1.262 5.134 -6.591 1.00 88.81 72 THR A CA 1
ATOM 577 C C . THR A 1 72 ? 1.521 4.231 -7.798 1.00 88.81 72 THR A C 1
ATOM 579 O O . THR A 1 72 ? 2.271 4.61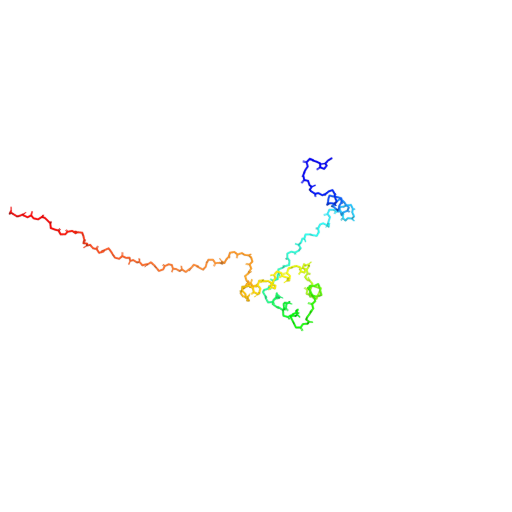5 -8.695 1.00 88.81 72 THR A O 1
ATOM 582 N N . TRP A 1 73 ? 0.894 3.053 -7.861 1.00 90.12 73 TRP A N 1
ATOM 583 C CA . TRP A 1 73 ? 1.002 2.161 -9.021 1.00 90.12 73 TRP A CA 1
ATOM 584 C C . TRP A 1 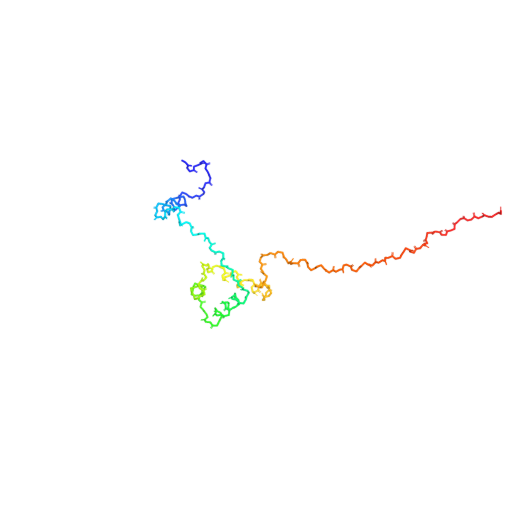73 ? 0.387 2.774 -10.275 1.00 90.12 73 TRP A C 1
ATOM 586 O O . TRP A 1 73 ? 1.022 2.747 -11.325 1.00 90.12 73 TRP A O 1
ATOM 596 N N . LYS A 1 74 ? -0.785 3.409 -10.158 1.00 88.12 74 LYS A N 1
ATOM 597 C CA . LYS A 1 74 ? -1.433 4.114 -11.273 1.00 88.12 74 LYS A CA 1
ATOM 598 C C . LYS A 1 74 ? -0.523 5.193 -11.866 1.00 88.12 74 LYS A C 1
ATOM 600 O O . LYS A 1 74 ? -0.341 5.241 -13.078 1.00 88.12 74 LYS A O 1
ATOM 605 N N . LYS A 1 75 ? 0.087 6.026 -11.013 1.00 88.94 75 LYS A N 1
ATOM 606 C CA . LYS A 1 75 ? 1.028 7.075 -11.446 1.00 88.94 75 LYS A CA 1
ATOM 607 C C . LYS A 1 75 ? 2.245 6.496 -12.166 1.00 88.94 75 LYS A C 1
ATOM 609 O O . LYS A 1 75 ? 2.628 7.005 -13.212 1.00 88.94 75 LYS A O 1
ATOM 614 N N . LYS A 1 76 ? 2.824 5.414 -11.637 1.00 87.06 76 LYS A N 1
ATOM 615 C CA . LYS A 1 76 ? 3.953 4.724 -12.279 1.00 87.06 76 LYS A CA 1
ATOM 616 C C . LYS A 1 76 ? 3.588 4.151 -13.643 1.00 87.06 76 LYS A C 1
ATOM 618 O O . LYS A 1 76 ? 4.362 4.311 -14.574 1.00 87.06 76 LYS A O 1
ATOM 623 N N . LEU A 1 77 ? 2.411 3.536 -13.759 1.00 86.38 77 LEU A N 1
ATOM 624 C CA . LEU A 1 77 ? 1.931 2.988 -15.025 1.00 86.38 77 LEU A CA 1
ATOM 625 C C . LEU A 1 77 ? 1.748 4.085 -16.085 1.00 86.38 77 LEU A C 1
ATOM 627 O O . LEU A 1 77 ? 2.076 3.867 -17.244 1.00 86.38 77 LEU A O 1
ATOM 631 N N . MET A 1 78 ? 1.244 5.259 -15.691 1.00 84.12 78 MET A N 1
ATOM 632 C CA . MET A 1 78 ? 1.062 6.396 -16.603 1.00 84.12 78 MET A CA 1
ATOM 633 C C . MET A 1 78 ? 2.383 7.040 -17.040 1.00 84.12 78 MET A C 1
ATOM 635 O O . MET A 1 78 ? 2.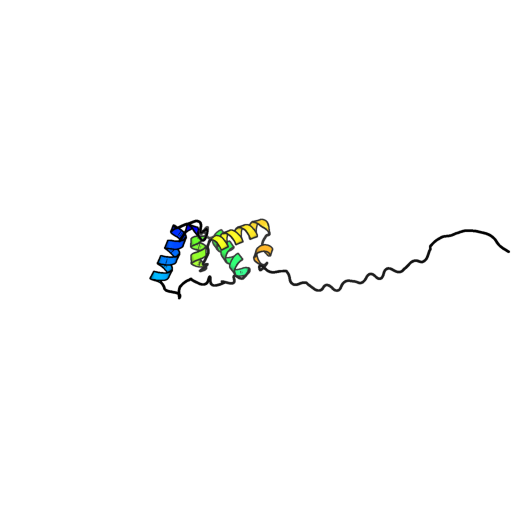468 7.504 -18.169 1.00 84.12 78 MET A O 1
ATOM 639 N N . GLY A 1 79 ? 3.388 7.099 -16.159 1.00 84.50 79 GLY A N 1
ATOM 640 C CA . GLY A 1 79 ? 4.671 7.742 -16.459 1.00 84.50 79 GLY A CA 1
ATOM 641 C C . GLY A 1 79 ? 5.672 6.842 -17.188 1.00 84.50 79 GLY A C 1
ATOM 642 O O . GLY A 1 79 ? 6.210 7.228 -18.216 1.00 84.50 79 GLY A O 1
ATOM 643 N N . ASP A 1 80 ? 5.916 5.644 -16.656 1.00 79.75 80 ASP A N 1
ATOM 644 C CA . ASP A 1 80 ? 6.992 4.734 -17.086 1.00 79.75 80 ASP A CA 1
ATOM 645 C C . ASP A 1 80 ? 6.446 3.459 -17.781 1.00 79.75 80 ASP A C 1
ATOM 647 O O . ASP A 1 80 ? 7.200 2.549 -18.127 1.00 79.75 80 ASP A O 1
ATOM 651 N N . GLY A 1 81 ? 5.125 3.346 -17.970 1.00 81.12 81 GLY A N 1
ATOM 652 C CA . GLY A 1 81 ? 4.492 2.187 -18.608 1.00 81.12 81 GLY A CA 1
ATOM 653 C C . GLY A 1 81 ? 4.473 0.920 -17.741 1.00 81.12 81 GLY A C 1
ATOM 654 O O . GLY A 1 81 ? 4.612 0.962 -16.516 1.00 81.12 81 GLY A O 1
ATOM 655 N N . MET A 1 82 ? 4.252 -0.243 -18.367 1.00 75.69 82 MET A N 1
ATOM 656 C CA . MET A 1 82 ? 4.136 -1.523 -17.645 1.00 75.69 82 MET A CA 1
ATOM 657 C C . MET A 1 82 ? 5.454 -1.986 -17.004 1.00 75.69 82 MET A C 1
ATOM 659 O O . MET A 1 82 ? 5.429 -2.579 -15.923 1.00 75.69 82 MET A O 1
ATOM 663 N N . ASP A 1 83 ? 6.599 -1.660 -17.611 1.00 72.31 83 ASP A N 1
ATOM 664 C CA . ASP A 1 83 ? 7.936 -1.993 -17.088 1.00 72.31 83 ASP A CA 1
ATOM 665 C C . ASP A 1 83 ? 8.164 -1.415 -15.672 1.00 72.31 83 ASP A C 1
ATOM 667 O O . ASP A 1 83 ? 8.738 -2.050 -14.781 1.00 72.31 83 ASP A O 1
ATOM 671 N N . ALA A 1 84 ? 7.567 -0.250 -15.404 1.00 75.38 84 ALA A N 1
ATOM 672 C CA . ALA A 1 84 ? 7.601 0.439 -14.117 1.00 75.38 84 ALA A CA 1
ATOM 673 C C . ALA A 1 84 ? 6.989 -0.347 -12.948 1.00 75.38 84 ALA A C 1
ATOM 675 O O . ALA A 1 84 ? 7.356 -0.138 -11.784 1.00 75.38 84 ALA A O 1
ATOM 676 N N . LEU A 1 85 ? 6.003 -1.202 -13.240 1.00 75.56 85 LEU A N 1
ATOM 677 C CA . LEU A 1 85 ? 5.298 -2.013 -12.245 1.00 75.56 85 LEU A CA 1
ATOM 678 C C . LEU A 1 85 ? 6.083 -3.276 -11.877 1.00 75.56 85 LEU A C 1
ATOM 680 O O . LEU A 1 85 ? 6.005 -3.732 -10.724 1.00 75.56 85 LEU A O 1
ATOM 684 N N . VAL A 1 86 ? 6.829 -3.805 -12.853 1.00 71.06 86 VAL A N 1
ATOM 685 C CA . VAL A 1 86 ? 7.683 -4.992 -12.732 1.00 71.06 86 VAL A CA 1
ATOM 686 C C . VAL A 1 86 ? 8.934 -4.682 -11.924 1.00 71.06 86 VAL A C 1
ATOM 688 O O . VAL A 1 86 ? 9.344 -5.503 -11.104 1.00 71.06 86 VAL A O 1
ATOM 691 N N . ARG A 1 87 ? 9.490 -3.471 -12.062 1.00 64.25 87 ARG A N 1
ATOM 692 C CA . ARG A 1 87 ? 10.642 -3.030 -11.266 1.00 64.25 87 ARG A CA 1
ATOM 693 C C . ARG A 1 87 ? 10.340 -3.063 -9.764 1.00 64.25 87 ARG A C 1
ATOM 695 O O . ARG A 1 87 ? 9.719 -2.165 -9.184 1.00 64.25 87 ARG A O 1
ATOM 702 N N . THR A 1 88 ? 10.835 -4.105 -9.103 1.00 57.84 88 THR A N 1
ATOM 703 C CA . THR A 1 88 ? 10.977 -4.163 -7.649 1.00 57.84 88 THR A CA 1
ATOM 704 C C . THR A 1 88 ? 11.919 -3.049 -7.199 1.00 57.84 88 THR A C 1
ATOM 706 O O . THR A 1 88 ? 12.928 -2.788 -7.849 1.00 57.84 88 THR A O 1
ATOM 709 N N . LYS A 1 89 ? 11.607 -2.362 -6.090 1.00 49.56 89 LYS A N 1
ATOM 710 C CA . LYS A 1 89 ? 12.552 -1.407 -5.488 1.00 49.56 89 LYS A CA 1
ATOM 711 C C . LYS A 1 89 ? 13.820 -2.175 -5.083 1.00 49.56 89 LYS A C 1
ATOM 713 O O . LYS A 1 89 ? 13.781 -2.932 -4.121 1.00 49.56 89 LYS A O 1
ATOM 718 N N . GLY A 1 90 ? 14.904 -1.978 -5.826 1.00 56.12 90 GLY A N 1
ATOM 719 C CA . GLY A 1 90 ? 16.199 -2.633 -5.641 1.00 56.12 90 GLY A CA 1
ATOM 720 C C . GLY A 1 90 ? 17.024 -2.527 -6.923 1.00 56.12 90 GLY A C 1
ATOM 721 O O . GLY A 1 90 ? 16.450 -2.447 -8.009 1.00 56.12 90 GLY A O 1
ATOM 722 N N . CYS A 1 91 ? 18.350 -2.444 -6.796 1.00 47.69 91 CYS A N 1
ATOM 723 C CA . CYS A 1 91 ? 19.252 -2.264 -7.933 1.00 47.69 91 CYS A CA 1
ATOM 724 C C . CYS A 1 91 ? 19.056 -3.385 -8.967 1.00 47.69 91 CYS A C 1
ATOM 726 O O . CYS A 1 91 ? 18.953 -4.548 -8.570 1.00 47.69 91 CYS A O 1
ATOM 728 N N . PRO A 1 92 ? 19.025 -3.071 -10.274 1.00 57.03 92 PRO A N 1
ATOM 729 C CA . PRO A 1 92 ? 19.051 -4.105 -11.298 1.00 57.03 92 PRO A CA 1
ATOM 730 C C . PRO A 1 92 ? 20.285 -4.984 -11.081 1.00 57.03 92 PRO A C 1
ATOM 732 O O . PRO A 1 92 ? 21.373 -4.473 -10.802 1.00 57.03 92 PRO A O 1
ATOM 735 N N . ALA A 1 93 ? 20.108 -6.303 -11.176 1.00 57.75 93 ALA A N 1
ATOM 736 C CA . ALA A 1 93 ? 21.226 -7.232 -11.137 1.00 57.75 93 ALA A CA 1
ATOM 737 C C . ALA A 1 93 ? 22.234 -6.811 -12.214 1.00 57.75 93 ALA A C 1
ATOM 739 O O . ALA A 1 93 ? 21.871 -6.642 -13.381 1.00 57.75 93 ALA A O 1
ATOM 740 N N . LEU A 1 94 ? 23.488 -6.597 -11.810 1.00 56.50 94 LEU A N 1
ATOM 741 C CA . LEU A 1 94 ? 24.576 -6.313 -12.734 1.00 56.50 94 LEU A CA 1
ATOM 742 C C . LEU A 1 94 ? 24.721 -7.529 -13.651 1.00 56.50 94 LEU A C 1
ATOM 744 O O . LEU A 1 94 ? 25.325 -8.533 -13.281 1.00 56.50 94 LEU A O 1
ATOM 748 N N . THR A 1 95 ? 24.149 -7.465 -14.852 1.00 59.94 95 THR A N 1
ATOM 749 C CA . THR A 1 95 ? 24.491 -8.419 -15.901 1.00 59.94 95 THR A CA 1
ATOM 750 C C . THR A 1 95 ? 25.971 -8.207 -16.196 1.00 59.94 95 THR A C 1
ATOM 752 O O . THR A 1 95 ? 26.340 -7.182 -16.778 1.00 59.94 95 THR A O 1
ATOM 755 N N . ASN A 1 96 ? 26.824 -9.139 -15.770 1.00 56.00 96 ASN A N 1
ATOM 756 C CA . ASN A 1 96 ? 28.231 -9.179 -16.151 1.00 56.00 96 ASN A CA 1
ATOM 757 C C . ASN A 1 96 ? 28.314 -9.434 -17.661 1.00 56.00 96 ASN A C 1
ATOM 759 O O . ASN A 1 96 ? 28.476 -10.563 -18.111 1.00 56.00 96 ASN A O 1
ATOM 763 N N . LYS A 1 97 ? 28.165 -8.381 -18.470 1.00 58.62 97 LYS A N 1
ATOM 764 C CA . LYS A 1 97 ? 28.538 -8.434 -19.882 1.00 58.62 97 LYS A CA 1
ATOM 765 C C . LYS A 1 97 ? 30.068 -8.523 -19.918 1.00 58.62 97 LYS A C 1
ATOM 767 O O . LYS A 1 97 ? 30.710 -7.609 -19.391 1.00 58.62 97 LYS A O 1
ATOM 772 N N . PRO A 1 98 ? 30.682 -9.571 -20.499 1.00 53.66 98 PRO A N 1
ATOM 773 C CA . PRO A 1 98 ? 32.129 -9.605 -20.633 1.00 53.66 98 PRO A CA 1
ATOM 774 C C . PRO A 1 98 ? 32.561 -8.411 -21.490 1.00 53.66 98 PRO A C 1
ATOM 776 O O . PRO A 1 98 ? 32.109 -8.234 -22.626 1.00 53.66 98 PRO A O 1
ATOM 779 N N . LYS A 1 99 ? 33.402 -7.544 -20.918 1.00 50.75 99 LYS A N 1
ATOM 780 C CA . LYS A 1 99 ? 33.997 -6.413 -21.630 1.00 50.75 99 LYS A CA 1
ATOM 781 C C . LYS A 1 99 ? 34.824 -6.984 -22.782 1.00 50.75 99 LYS A C 1
ATOM 783 O O . LYS A 1 99 ? 35.830 -7.645 -22.543 1.00 50.75 99 LYS A O 1
ATOM 788 N N . LYS A 1 100 ? 34.419 -6.727 -24.030 1.00 52.62 100 LYS A N 1
ATOM 789 C CA . LYS A 1 100 ? 35.277 -6.972 -25.195 1.00 52.62 100 LYS A CA 1
ATOM 790 C C . LYS A 1 100 ? 36.515 -6.088 -25.045 1.00 52.62 100 LYS A C 1
ATOM 792 O O . LYS A 1 100 ? 36.437 -4.874 -25.230 1.00 52.62 100 LYS A O 1
ATOM 797 N N . VAL A 1 101 ? 37.637 -6.693 -24.665 1.00 50.31 101 VAL A N 1
ATOM 798 C CA . VAL A 1 101 ? 38.947 -6.043 -24.629 1.00 50.31 101 VAL A CA 1
ATOM 799 C C . VAL A 1 101 ? 39.309 -5.689 -26.068 1.00 50.31 101 VAL A C 1
ATOM 801 O O . VAL A 1 101 ? 39.701 -6.549 -26.850 1.00 50.31 101 VAL A O 1
ATOM 804 N N . LYS A 1 102 ? 39.148 -4.418 -26.445 1.00 48.59 102 LYS A N 1
ATOM 805 C CA . LYS A 1 102 ? 39.763 -3.892 -27.665 1.00 48.59 102 LYS A CA 1
ATOM 806 C C . LYS A 1 102 ? 41.246 -3.695 -27.367 1.00 48.59 102 LYS A C 1
ATOM 808 O O . LYS A 1 102 ? 41.628 -2.685 -26.780 1.00 48.59 102 LYS A O 1
ATOM 813 N N . ARG A 1 103 ? 42.067 -4.681 -27.733 1.00 41.91 103 ARG A N 1
ATOM 814 C CA . ARG A 1 103 ? 43.521 -4.527 -27.827 1.00 41.91 103 ARG A CA 1
ATOM 815 C C . ARG A 1 103 ? 43.773 -3.478 -28.916 1.00 41.91 103 ARG A C 1
ATOM 817 O O . ARG A 1 103 ? 43.491 -3.739 -30.078 1.00 41.91 103 ARG A O 1
ATOM 824 N N . LYS A 1 104 ? 44.189 -2.269 -28.532 1.00 46.78 104 LYS A N 1
ATOM 825 C CA . LYS A 1 104 ? 44.694 -1.275 -29.484 1.00 46.78 104 LYS A CA 1
ATOM 826 C C . LYS A 1 104 ? 46.182 -1.538 -29.659 1.00 46.78 104 LYS A C 1
ATOM 828 O O . LYS A 1 104 ? 46.938 -1.479 -28.693 1.00 46.78 104 LYS A O 1
ATOM 833 N N . GLU A 1 105 ? 46.539 -1.914 -30.874 1.00 43.12 105 GLU A N 1
ATOM 834 C CA . GLU A 1 105 ? 47.903 -2.103 -31.343 1.00 43.12 105 GLU A CA 1
ATOM 835 C C . GLU A 1 105 ? 48.642 -0.759 -31.290 1.00 43.12 105 GLU A C 1
ATOM 837 O O . GLU A 1 105 ? 48.092 0.286 -31.639 1.00 43.12 105 GLU A O 1
ATOM 842 N N . ILE A 1 106 ? 49.867 -0.783 -30.769 1.00 43.12 106 ILE A N 1
ATOM 843 C CA . ILE A 1 106 ? 50.760 0.373 -30.700 1.00 43.12 106 ILE A CA 1
ATOM 844 C C . ILE A 1 106 ? 51.392 0.526 -32.085 1.00 43.12 106 ILE A C 1
ATOM 846 O O . ILE A 1 106 ? 52.261 -0.262 -32.454 1.00 43.12 106 ILE A O 1
ATOM 850 N N . THR A 1 107 ? 50.950 1.519 -32.857 1.00 38.00 107 THR A N 1
ATOM 851 C CA . THR A 1 107 ? 51.614 1.917 -34.104 1.00 38.00 107 THR A CA 1
ATOM 852 C C . THR A 1 107 ? 52.801 2.819 -33.766 1.00 38.00 107 THR A C 1
ATOM 854 O O . THR A 1 107 ? 52.665 3.858 -33.117 1.00 38.00 107 THR A O 1
ATOM 857 N N . ARG A 1 108 ? 53.984 2.342 -34.150 1.00 39.25 108 ARG A N 1
ATOM 858 C CA . ARG A 1 108 ? 55.313 2.907 -33.925 1.00 39.25 108 ARG A CA 1
ATOM 859 C C . ARG A 1 108 ? 55.628 3.916 -35.020 1.00 39.25 108 ARG A C 1
ATOM 861 O O . ARG A 1 108 ? 56.111 3.518 -36.065 1.00 39.25 108 ARG A O 1
ATOM 868 N N . GLU A 1 109 ? 55.471 5.206 -34.761 1.00 39.44 109 GLU A N 1
ATOM 869 C CA . GLU A 1 109 ? 56.113 6.223 -35.603 1.00 39.44 109 GLU A CA 1
ATOM 870 C C . GLU A 1 109 ? 56.133 7.584 -34.902 1.00 39.44 109 GLU A C 1
ATOM 872 O O . GLU A 1 109 ? 55.259 8.427 -35.081 1.00 39.44 109 GLU A O 1
ATOM 877 N N . GLN A 1 110 ? 57.158 7.803 -34.074 1.00 41.19 110 GLN A N 1
ATOM 878 C CA . GLN A 1 110 ? 57.634 9.154 -33.810 1.00 41.19 110 GLN A CA 1
ATOM 879 C C . GLN A 1 110 ? 58.840 9.438 -34.703 1.00 41.19 110 GLN A C 1
ATOM 881 O O . GLN A 1 110 ? 59.881 8.801 -34.580 1.00 41.19 110 GLN A O 1
ATOM 886 N N . GLN A 1 111 ? 58.634 10.463 -35.529 1.00 33.09 111 GLN A N 1
ATOM 887 C CA . GLN A 1 111 ? 59.580 11.532 -35.840 1.00 33.09 111 GLN A CA 1
ATOM 888 C C . GLN A 1 111 ? 60.699 11.196 -36.828 1.00 33.09 111 GLN A C 1
ATOM 890 O O . GLN A 1 111 ? 61.710 10.574 -36.520 1.00 33.09 111 GLN A O 1
ATOM 895 N N . GLY A 1 112 ? 60.512 11.718 -38.039 1.00 31.95 112 GLY A N 1
ATOM 896 C CA . GLY A 1 112 ? 61.574 11.887 -39.008 1.00 31.95 112 GLY A CA 1
ATOM 897 C C . GLY A 1 112 ? 62.478 13.088 -38.700 1.00 31.95 112 GLY A C 1
ATOM 898 O O . GLY A 1 112 ? 62.022 14.146 -38.279 1.00 31.95 112 GLY A O 1
ATOM 899 N N . VAL A 1 113 ? 63.739 12.877 -39.082 1.00 35.06 113 VAL A N 1
ATOM 900 C CA . VAL A 1 113 ? 64.715 13.813 -39.667 1.00 35.06 113 VAL A CA 1
ATOM 901 C C . VAL A 1 113 ? 65.484 14.772 -38.744 1.00 35.06 113 VAL A C 1
ATOM 903 O O . VAL A 1 113 ? 65.060 15.889 -38.475 1.00 35.06 113 VAL A O 1
ATOM 906 N N . SER A 1 114 ? 66.740 14.404 -38.460 1.00 34.19 114 SER A N 1
ATOM 907 C CA . SER A 1 114 ? 67.905 15.313 -38.493 1.00 34.19 114 SER A CA 1
ATOM 908 C C . SER A 1 114 ? 69.183 14.459 -38.613 1.00 34.19 114 SER A C 1
ATOM 910 O O . SER A 1 114 ? 69.523 13.747 -37.679 1.00 34.19 114 SER A O 1
ATOM 912 N N . LYS A 1 115 ? 69.677 14.189 -39.830 1.00 37.41 115 LYS A N 1
ATOM 913 C CA . LYS A 1 115 ? 70.702 14.922 -40.609 1.00 37.41 115 LYS A CA 1
ATOM 914 C C . LYS A 1 115 ? 72.167 14.607 -40.218 1.00 37.41 115 LYS A C 1
ATOM 916 O O . LYS A 1 115 ? 72.608 14.942 -39.130 1.00 37.41 115 LYS A O 1
ATOM 921 N N . TYR A 1 116 ? 72.882 14.137 -41.249 1.00 26.19 116 TYR A N 1
ATOM 922 C CA . TYR A 1 116 ? 74.332 14.106 -41.519 1.00 26.19 116 TYR A CA 1
ATOM 923 C C . TYR A 1 116 ? 75.212 12.915 -41.064 1.00 26.19 116 TYR A C 1
ATOM 925 O O . TYR A 1 116 ? 75.162 12.440 -39.939 1.00 26.19 116 TYR A O 1
ATOM 933 N N . VAL A 1 117 ? 75.994 12.494 -42.066 1.00 33.16 117 VAL A N 1
ATOM 934 C CA . VAL A 1 117 ? 76.965 11.402 -42.342 1.00 33.16 117 VAL A CA 1
ATOM 935 C C . VAL A 1 117 ? 78.309 12.140 -42.622 1.00 33.16 117 VAL A C 1
ATOM 937 O O . VAL A 1 117 ? 78.202 13.322 -42.982 1.00 33.16 117 VAL A O 1
ATOM 940 N N . PRO A 1 118 ? 79.543 11.586 -42.516 1.00 56.03 118 PRO A N 1
ATOM 941 C CA . PRO A 1 118 ? 79.985 10.195 -42.713 1.00 56.03 118 PRO A CA 1
ATOM 942 C C . PRO A 1 118 ? 80.642 9.486 -41.530 1.00 56.03 118 PRO A C 1
ATOM 944 O O . PRO A 1 118 ? 81.246 10.158 -40.668 1.00 56.03 118 PRO A O 1
#

Secondary structure (DSSP, 8-state):
-GGGTT-S-HHHHHHHHHHHHHH-GGGS---------HHHHHHHHHHHHHH---HHHHHHHTT-S-HHHHHHHHHHHHHHTTHHHH--SSPPP-------------------------

Sequence (118 aa):
MANKYNIGGQRQVQKWVDQYLAFGQEKFPKKKKCIYTAQMKLDVLHFMKTTGASLQETANHFQILDCALISTWKKKLMGDGMDALVRTKGCPALTNKPKKVKRKEITREQQGVSKYVP

Foldseek 3Di:
DCVVPPPPDPVVVVVVVVCCVVPNPPDPPPPPPPDAALVNLVVLVVCCVVVVDDLVRSCVVSVPPDSVVNVVSVVQCVPVNSVSSRDDPDDDDPPPDPPPPPPDDDDDDDDDDDDDDD

pLDDT: mean 70.65, std 18.27, range [26.19, 93.75]

Nearest PDB structures (foldseek):
  7aav-assembly1_L  TM=6.015E-01  e=1.492E+00  Homo sapiens

Mean predicted aligned error: 17.27 Å

InterPro domains:
  IPR010921 Trp repressor/replication initiator [SSF48295] (12-90)
  IPR036388 Winged helix-like DNA-binding domain superfamily [G3DSA:1.10.10.10] (24-93)
  IPR052057 IS150/IS1296 orfA-like [PTHR33795] (2-110)

Radius of gyration: 30.82 Å; Cα contacts (8 Å, |Δi|>4): 47; chains: 1; bounding box: 95×30×72 Å

Solvent-accessible surface area (backbone atoms only — not comparable to full-atom values): 7881 Å² total; per-residue (Å²): 122,67,87,82,66,78,62,95,41,73,67,61,53,48,54,51,52,53,50,39,73,76,52,42,91,81,61,70,77,70,78,74,82,79,83,77,53,43,65,59,54,48,52,54,53,47,51,34,67,75,67,67,49,50,58,60,60,47,17,61,74,71,69,45,93,52,42,69,56,56,56,52,51,53,53,37,41,73,73,60,34,72,66,49,57,58,58,62,96,67,81,77,79,80,74,83,70,82,77,80,79,78,81,77,80,85,82,89,78,84,81,85,87,85,86,92,83,137

Organism: NCBI:txid1497681